Protein AF-A0A2W7N9S8-F1 (afdb_monomer_lite)

Foldseek 3Di:
DDPPPPPPDCPVVLLVVLVVVQFFKKWWKAQLVVLVVPDPSSRIDIDTHRDPVVLLVVCVQADFDDDDPPDNGIYTQWMWGRDVDTDIDRSVVSNVVVVVD

Organism: NCBI:txid568105

Secondary structure (DSSP, 8-state):
-------TTTHHHHHHHHHHTT-SEEEEEE-HHHHHHT-TTTTEE--EESSHHHHHHHHHTSB-SSPPTT--S-EEEEEEEESSSEEEE-HHHHHHHHT--

Structure (mmCIF, N/CA/C/O backbone):
data_AF-A0A2W7N9S8-F1
#
_entry.id   AF-A0A2W7N9S8-F1
#
loop_
_atom_site.group_PDB
_atom_site.id
_atom_site.type_symbol
_atom_site.label_atom_id
_atom_site.label_alt_id
_atom_site.label_comp_id
_atom_site.label_asym_id
_atom_site.label_entity_id
_atom_site.label_seq_id
_atom_site.pdbx_PDB_ins_code
_atom_site.Cartn_x
_atom_site.Cartn_y
_atom_site.Cartn_z
_atom_site.occupancy
_atom_site.B_iso_or_equiv
_atom_site.auth_seq_id
_atom_site.auth_comp_id
_atom_site.auth_asym_id
_atom_site.auth_atom_id
_atom_site.pdbx_PDB_model_num
ATOM 1 N N . MET A 1 1 ? -15.175 6.408 -12.382 1.00 33.78 1 MET A N 1
ATOM 2 C CA . MET A 1 1 ? -14.686 5.333 -13.273 1.00 33.78 1 MET A CA 1
ATOM 3 C C . MET A 1 1 ? -13.921 4.336 -12.419 1.00 33.78 1 MET A C 1
ATOM 5 O O . MET A 1 1 ? -12.999 4.746 -11.732 1.00 33.78 1 MET A O 1
ATOM 9 N N . ARG A 1 2 ? -14.361 3.071 -12.372 1.00 39.00 2 ARG A N 1
ATOM 10 C CA . ARG A 1 2 ? -13.692 1.994 -11.627 1.00 39.00 2 ARG A CA 1
ATOM 11 C C . ARG A 1 2 ? -12.519 1.497 -12.468 1.00 39.00 2 ARG A C 1
ATOM 13 O O . ARG A 1 2 ? -12.722 0.728 -13.402 1.00 39.00 2 ARG A O 1
ATOM 20 N N . GLY A 1 3 ? -11.318 1.984 -12.182 1.00 35.06 3 GLY A N 1
ATOM 21 C CA . GLY A 1 3 ? -10.102 1.381 -12.709 1.00 35.06 3 GLY A CA 1
ATOM 22 C C . GLY A 1 3 ? -9.856 0.086 -11.952 1.00 35.06 3 GLY A C 1
ATOM 23 O O . GLY A 1 3 ? -9.217 0.110 -10.907 1.00 35.06 3 GLY A O 1
ATOM 24 N N . SER A 1 4 ? -10.397 -1.033 -12.440 1.00 41.50 4 SER A N 1
ATOM 25 C CA . SER A 1 4 ? -9.868 -2.345 -12.073 1.00 41.50 4 SER A CA 1
ATOM 26 C C . SER A 1 4 ? -8.441 -2.389 -12.598 1.00 41.50 4 SER A C 1
ATOM 28 O O . SER A 1 4 ? -8.209 -2.718 -13.762 1.00 41.50 4 SER A O 1
ATOM 30 N N . LEU A 1 5 ? -7.490 -1.982 -11.757 1.00 46.12 5 LEU A N 1
ATOM 31 C CA . LEU A 1 5 ? -6.094 -2.304 -11.967 1.00 46.12 5 LEU A CA 1
ATOM 32 C C . LEU A 1 5 ? -6.054 -3.825 -12.091 1.00 46.12 5 LEU A C 1
ATOM 34 O O . LEU A 1 5 ? -6.373 -4.549 -11.151 1.00 46.12 5 LEU A O 1
ATOM 38 N N . LYS A 1 6 ? -5.732 -4.306 -13.291 1.00 49.00 6 LYS A N 1
ATOM 39 C CA . LYS A 1 6 ? -5.452 -5.711 -13.581 1.00 49.00 6 LYS A CA 1
ATOM 40 C C . LYS A 1 6 ? -4.094 -6.047 -12.948 1.00 49.00 6 LYS A C 1
ATOM 42 O O . LYS A 1 6 ? -3.153 -6.412 -13.640 1.00 49.00 6 LYS A O 1
ATOM 47 N N . LEU A 1 7 ? -3.978 -5.854 -11.633 1.00 54.84 7 LEU A N 1
ATOM 48 C CA . LEU A 1 7 ? -2.890 -6.367 -10.814 1.00 54.84 7 LEU A CA 1
ATOM 49 C C . LEU A 1 7 ? -3.121 -7.872 -10.747 1.00 54.84 7 LEU A C 1
ATOM 51 O O . LEU A 1 7 ? -3.785 -8.398 -9.857 1.00 54.84 7 LEU A O 1
ATOM 55 N N . GLY A 1 8 ? -2.710 -8.543 -11.818 1.00 53.59 8 GLY A N 1
ATOM 56 C CA . GLY A 1 8 ? -2.805 -9.980 -11.965 1.00 53.59 8 GLY A CA 1
ATOM 57 C C . GLY A 1 8 ? -1.856 -10.652 -10.989 1.00 53.59 8 GLY A C 1
ATOM 58 O O . GLY A 1 8 ? -0.752 -10.980 -11.381 1.00 53.59 8 GLY A O 1
ATOM 59 N N . PHE A 1 9 ? -2.286 -10.794 -9.738 1.00 58.72 9 PHE A N 1
ATOM 60 C CA . PHE A 1 9 ? -2.102 -11.940 -8.843 1.00 58.72 9 PHE A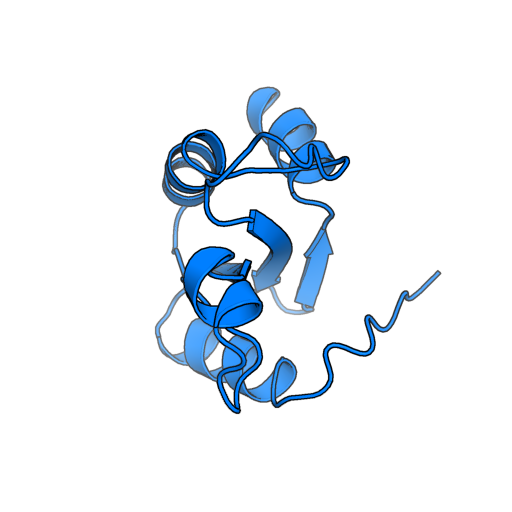 CA 1
ATOM 61 C C . PHE A 1 9 ? -2.657 -11.547 -7.463 1.00 58.72 9 PHE A C 1
ATOM 63 O O . PHE A 1 9 ? -2.101 -10.696 -6.780 1.00 58.72 9 PHE A O 1
ATOM 70 N N . ASP A 1 10 ? -3.773 -12.165 -7.069 1.00 78.12 10 ASP A N 1
ATOM 71 C CA . ASP A 1 10 ? -4.252 -12.276 -5.678 1.00 78.12 10 ASP A CA 1
ATOM 72 C C . ASP A 1 10 ? -4.487 -10.972 -4.871 1.00 78.12 10 ASP A C 1
ATOM 74 O O . ASP A 1 10 ? -4.639 -11.021 -3.653 1.00 78.12 10 ASP A O 1
ATOM 78 N N . PHE A 1 11 ? -4.554 -9.799 -5.513 1.00 83.38 11 PHE A N 1
ATOM 79 C CA . PHE A 1 11 ? -4.684 -8.501 -4.829 1.00 83.38 11 PHE A CA 1
ATOM 80 C C . PHE A 1 11 ? -5.864 -8.432 -3.845 1.00 83.38 11 PHE A C 1
ATOM 82 O O . PHE A 1 11 ? -5.710 -7.924 -2.732 1.00 83.38 11 PHE A O 1
ATOM 89 N N . ASP A 1 12 ? -7.023 -8.972 -4.227 1.00 86.50 12 ASP A N 1
ATOM 90 C CA . ASP A 1 12 ?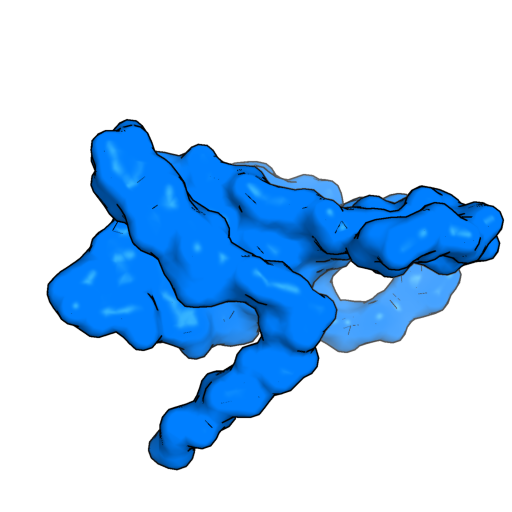 -8.203 -9.006 -3.359 1.00 86.50 12 ASP A CA 1
ATOM 91 C C . ASP A 1 12 ? -7.949 -9.851 -2.101 1.00 86.50 12 ASP A C 1
ATOM 93 O O . ASP A 1 12 ? -8.165 -9.373 -0.987 1.00 86.50 12 ASP A O 1
ATOM 97 N N . SER A 1 13 ? -7.374 -11.048 -2.250 1.00 88.56 13 SER A N 1
ATOM 98 C CA . SER A 1 13 ? -7.006 -11.906 -1.117 1.00 88.56 13 SER A CA 1
ATOM 99 C C . SER A 1 13 ? -5.968 -11.242 -0.204 1.00 88.56 13 SER A C 1
ATOM 101 O O . SER A 1 13 ? -6.019 -11.399 1.017 1.00 88.56 13 SER A O 1
ATOM 103 N N . ARG A 1 14 ? -5.036 -10.453 -0.762 1.00 90.44 14 ARG A N 1
ATOM 104 C CA . ARG A 1 14 ? -4.072 -9.664 0.027 1.00 90.44 14 ARG A CA 1
ATOM 105 C C . ARG A 1 14 ? -4.753 -8.544 0.802 1.00 90.44 14 ARG A C 1
ATOM 107 O O . ARG A 1 14 ? -4.422 -8.338 1.969 1.00 90.44 14 ARG A O 1
ATOM 114 N N . CYS A 1 15 ? -5.719 -7.857 0.194 1.00 91.25 15 CYS A N 1
ATOM 115 C CA . CYS A 1 15 ? -6.533 -6.864 0.890 1.00 91.25 15 CYS A CA 1
ATOM 116 C C . CYS A 1 15 ? -7.321 -7.510 2.035 1.00 91.25 15 CYS A C 1
ATOM 118 O O . CYS A 1 15 ? -7.364 -6.958 3.133 1.00 91.25 15 CYS A O 1
ATOM 120 N N . ASP A 1 16 ? -7.895 -8.692 1.814 1.00 91.00 16 ASP A N 1
ATOM 121 C CA . ASP A 1 16 ? -8.651 -9.416 2.837 1.00 91.00 16 ASP A CA 1
ATOM 122 C C . ASP A 1 16 ? -7.761 -9.912 3.981 1.00 91.00 16 ASP A C 1
ATOM 124 O O . ASP A 1 16 ? -8.113 -9.743 5.149 1.00 91.00 16 ASP A O 1
ATOM 128 N N . ALA A 1 17 ? -6.565 -10.425 3.684 1.00 91.69 17 ALA A N 1
ATOM 129 C CA . ALA A 1 17 ? -5.584 -10.800 4.702 1.00 91.69 17 ALA A CA 1
ATOM 130 C C . ALA A 1 17 ? -5.101 -9.587 5.523 1.00 91.69 17 ALA A C 1
ATOM 132 O O . ALA A 1 17 ? -4.978 -9.651 6.752 1.00 91.69 17 ALA A O 1
ATOM 133 N N . ALA A 1 18 ? -4.864 -8.451 4.864 1.00 93.62 18 ALA A N 1
ATOM 134 C CA . ALA A 1 18 ? -4.496 -7.208 5.530 1.00 93.62 18 ALA A CA 1
ATOM 135 C C . ALA A 1 18 ? -5.630 -6.700 6.441 1.00 93.62 18 ALA A C 1
ATOM 137 O O . ALA A 1 18 ? -5.383 -6.363 7.598 1.00 93.62 18 ALA A O 1
ATOM 138 N N . ARG A 1 19 ? -6.889 -6.753 5.987 1.00 92.19 19 ARG A N 1
ATOM 139 C CA . ARG A 1 19 ? -8.058 -6.439 6.829 1.00 92.19 19 ARG A CA 1
ATOM 140 C C . ARG A 1 19 ? -8.171 -7.365 8.031 1.00 92.19 19 ARG A C 1
ATOM 142 O O . ARG A 1 19 ? -8.362 -6.891 9.148 1.00 92.19 19 ARG A O 1
ATOM 149 N N . ALA A 1 20 ? -8.043 -8.672 7.813 1.00 93.00 20 ALA A N 1
ATOM 150 C CA . ALA A 1 20 ? -8.150 -9.678 8.867 1.00 93.00 20 ALA A CA 1
ATOM 151 C C . ALA A 1 20 ? -7.077 -9.505 9.956 1.00 93.00 20 ALA A C 1
ATOM 153 O O . ALA A 1 20 ? -7.308 -9.858 11.109 1.00 93.00 20 ALA A O 1
ATOM 154 N N . SER A 1 21 ? -5.929 -8.916 9.608 1.00 92.44 21 SER A N 1
ATOM 155 C CA . SER A 1 21 ? -4.859 -8.565 10.550 1.00 92.44 21 SER A CA 1
ATOM 156 C C . SER A 1 21 ? -4.981 -7.155 11.149 1.00 92.44 21 SER A C 1
ATOM 158 O O . SER A 1 21 ? -4.074 -6.706 11.848 1.00 92.44 21 SER A O 1
ATOM 160 N N . GLY A 1 22 ? -6.093 -6.451 10.910 1.00 93.12 22 GLY A N 1
ATOM 161 C CA . GLY A 1 22 ? -6.365 -5.124 11.471 1.00 93.12 22 GLY A CA 1
ATOM 162 C C . GLY A 1 22 ? -5.665 -3.970 10.749 1.00 93.12 22 GLY A C 1
ATOM 163 O O . GLY A 1 22 ? -5.621 -2.856 11.272 1.00 93.12 22 GLY A O 1
ATOM 164 N N . ARG A 1 23 ? -5.109 -4.208 9.555 1.00 96.06 23 ARG A N 1
ATOM 165 C CA . ARG A 1 23 ? -4.464 -3.168 8.748 1.00 96.06 23 ARG A CA 1
ATOM 166 C C . ARG A 1 23 ? -5.504 -2.356 7.990 1.00 96.06 23 ARG A C 1
ATOM 168 O O . ARG A 1 23 ? -6.553 -2.857 7.589 1.00 96.06 23 ARG A O 1
ATOM 175 N N . ARG A 1 24 ? -5.188 -1.079 7.795 1.00 95.44 24 ARG A N 1
ATOM 176 C CA . ARG A 1 24 ? -6.045 -0.094 7.122 1.00 95.44 24 ARG A CA 1
ATOM 177 C C . ARG A 1 24 ? -5.522 0.298 5.749 1.00 95.44 24 ARG A C 1
ATOM 179 O O . ARG A 1 24 ? -6.282 0.838 4.954 1.00 95.44 24 ARG A O 1
ATOM 186 N N . TYR A 1 25 ? -4.256 0.011 5.474 1.00 95.69 25 TYR A N 1
ATOM 187 C CA . TYR A 1 25 ? -3.591 0.338 4.226 1.00 95.69 25 TYR A CA 1
ATOM 188 C C . TYR A 1 25 ? -2.801 -0.871 3.740 1.00 95.69 25 TYR A C 1
ATOM 190 O O . TYR A 1 25 ? -2.137 -1.535 4.536 1.00 95.69 25 TYR A O 1
ATOM 198 N N . LEU A 1 26 ? -2.858 -1.136 2.440 1.00 95.44 26 LEU A N 1
ATOM 199 C CA . LEU A 1 2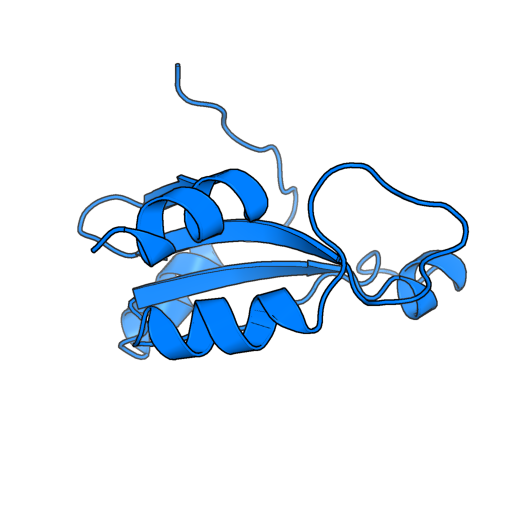6 ? -2.022 -2.116 1.754 1.00 95.44 26 LEU A CA 1
ATOM 200 C C . LEU A 1 26 ? -1.370 -1.427 0.564 1.00 95.44 26 LEU A C 1
ATOM 202 O O . LEU A 1 26 ? -2.066 -0.845 -0.263 1.00 95.44 26 LEU A O 1
ATOM 206 N N . LEU A 1 27 ? -0.053 -1.481 0.463 1.00 93.81 27 LEU A N 1
ATOM 207 C CA . LEU A 1 27 ? 0.655 -0.943 -0.688 1.00 93.81 27 LEU A CA 1
ATOM 208 C C . LEU A 1 27 ? 0.936 -2.073 -1.670 1.00 93.81 27 LEU A C 1
ATOM 210 O O . LEU A 1 27 ? 1.046 -3.237 -1.292 1.00 93.81 27 LEU A O 1
ATOM 214 N N . VAL A 1 28 ? 1.063 -1.708 -2.936 1.00 91.38 28 VAL A N 1
ATOM 215 C CA . VAL A 1 28 ? 1.556 -2.588 -3.992 1.00 91.38 28 VAL A CA 1
ATOM 216 C C . VAL A 1 28 ? 2.875 -2.001 -4.439 1.00 91.38 28 VAL A C 1
ATOM 218 O O . VAL A 1 28 ? 2.885 -0.917 -5.025 1.00 91.38 28 VAL A O 1
ATOM 221 N N . CYS A 1 29 ? 3.971 -2.676 -4.118 1.00 90.06 29 CYS A N 1
ATOM 222 C CA . CYS A 1 29 ? 5.308 -2.216 -4.450 1.00 90.06 29 CYS A CA 1
ATOM 223 C C . CYS A 1 29 ? 6.071 -3.288 -5.227 1.00 90.06 29 CYS A C 1
ATOM 225 O O . CYS A 1 29 ? 5.684 -4.45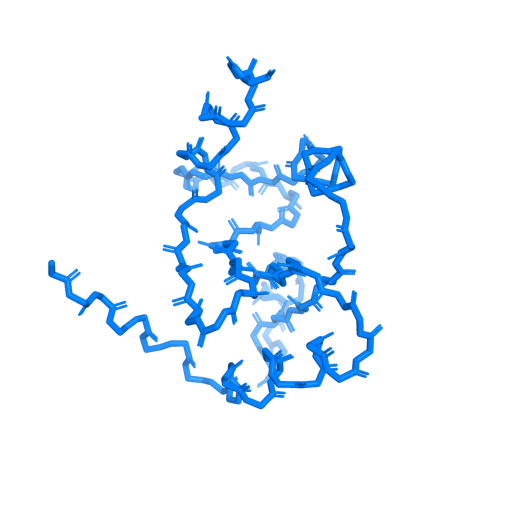5 -5.246 1.00 90.06 29 CYS A O 1
ATOM 227 N N . VAL A 1 30 ? 7.111 -2.853 -5.923 1.00 86.50 30 VAL A N 1
ATOM 228 C CA . VAL A 1 30 ? 7.945 -3.646 -6.815 1.00 86.50 30 VAL A CA 1
ATOM 229 C C . VAL A 1 30 ? 9.388 -3.429 -6.405 1.00 86.50 30 VAL A C 1
ATOM 231 O O . VAL A 1 30 ? 9.867 -2.291 -6.425 1.00 86.50 30 VAL A O 1
ATOM 234 N N . ASP A 1 31 ? 10.068 -4.519 -6.077 1.00 83.75 31 ASP A N 1
ATOM 235 C CA . ASP A 1 31 ? 11.518 -4.558 -5.983 1.00 83.75 31 ASP A CA 1
ATOM 236 C C . ASP A 1 31 ? 12.080 -4.448 -7.406 1.00 83.75 31 ASP A C 1
ATOM 238 O O . ASP A 1 31 ? 11.902 -5.322 -8.268 1.00 83.75 31 ASP A O 1
ATOM 242 N N . MET A 1 32 ? 12.707 -3.306 -7.684 1.00 75.88 32 MET A N 1
ATOM 243 C CA . MET A 1 32 ? 13.232 -3.006 -9.014 1.00 75.88 32 MET A CA 1
ATOM 244 C C . MET A 1 32 ? 14.458 -3.864 -9.344 1.00 75.88 32 MET A C 1
ATOM 246 O O . MET A 1 32 ? 14.715 -4.139 -10.520 1.00 75.88 32 MET A O 1
ATOM 250 N N . PHE A 1 33 ? 15.195 -4.323 -8.334 1.00 71.19 33 PHE A N 1
ATOM 251 C CA . PHE A 1 33 ? 16.372 -5.160 -8.505 1.00 71.19 33 PHE A CA 1
ATOM 252 C C . PHE A 1 33 ? 15.987 -6.596 -8.878 1.00 71.19 33 PHE A C 1
ATOM 254 O O . PHE A 1 33 ? 16.530 -7.145 -9.845 1.00 71.19 33 PHE A O 1
ATOM 261 N N . ASP A 1 34 ? 14.994 -7.166 -8.198 1.00 68.00 34 ASP A N 1
ATOM 262 C CA . ASP A 1 34 ? 14.475 -8.504 -8.507 1.00 68.00 34 ASP A CA 1
ATOM 263 C C . ASP A 1 34 ? 13.754 -8.534 -9.859 1.00 68.00 34 ASP A C 1
ATOM 265 O O . ASP A 1 34 ? 13.936 -9.458 -10.664 1.00 68.00 34 ASP A O 1
ATOM 269 N N . ARG A 1 35 ? 13.038 -7.454 -10.199 1.00 64.38 35 ARG A N 1
ATOM 270 C CA . ARG A 1 35 ? 12.434 -7.294 -11.526 1.00 64.38 35 ARG A CA 1
ATOM 271 C C . ARG A 1 35 ? 13.471 -7.267 -12.648 1.00 64.38 35 ARG A C 1
ATOM 273 O O . ARG A 1 35 ? 13.247 -7.874 -13.695 1.00 64.38 35 ARG A O 1
ATOM 280 N N . MET A 1 36 ? 14.607 -6.594 -12.451 1.00 65.25 36 MET A N 1
ATOM 281 C CA . MET A 1 36 ? 15.702 -6.576 -13.430 1.00 65.25 36 MET A CA 1
ATOM 282 C C . MET A 1 36 ? 16.406 -7.934 -13.563 1.00 65.25 36 MET A C 1
ATOM 284 O O . MET A 1 36 ? 16.948 -8.238 -14.626 1.00 65.25 36 MET A O 1
ATOM 288 N N . ARG A 1 37 ? 16.388 -8.763 -12.512 1.00 66.75 37 ARG A N 1
ATOM 289 C CA . ARG A 1 37 ? 16.983 -10.109 -12.509 1.00 66.75 37 ARG A CA 1
ATOM 290 C C . ARG A 1 37 ? 16.067 -11.209 -13.052 1.00 66.75 37 ARG A C 1
ATOM 292 O O . ARG A 1 37 ? 16.559 -12.304 -13.319 1.00 66.75 37 ARG A O 1
ATOM 299 N N . GLY A 1 38 ? 14.791 -10.907 -13.296 1.00 56.41 38 GLY A N 1
ATOM 300 C CA . GLY A 1 38 ? 13.849 -11.810 -13.960 1.00 56.41 38 GLY A CA 1
ATOM 301 C C . GLY A 1 38 ? 13.196 -12.835 -13.031 1.00 56.41 38 GLY A C 1
ATOM 302 O O . GLY A 1 38 ? 13.001 -13.979 -13.447 1.00 56.41 38 GLY A O 1
ATOM 303 N N . ASP A 1 39 ? 12.873 -12.450 -11.792 1.00 60.72 39 ASP A N 1
ATOM 304 C CA . ASP A 1 39 ? 12.186 -13.342 -10.852 1.00 60.72 39 ASP A CA 1
ATOM 305 C C . ASP A 1 39 ? 10.731 -13.657 -11.274 1.00 60.72 39 ASP A C 1
ATOM 307 O O . ASP A 1 39 ? 10.059 -12.890 -11.974 1.00 60.72 39 ASP A O 1
ATOM 311 N N . ARG A 1 40 ? 10.243 -14.832 -10.862 1.00 56.41 40 ARG A N 1
ATOM 312 C CA . ARG A 1 40 ? 8.950 -15.436 -11.225 1.00 56.41 40 ARG A CA 1
ATOM 313 C C . ARG A 1 40 ? 7.736 -14.644 -10.743 1.00 56.41 40 ARG A C 1
ATOM 315 O O . ARG A 1 40 ? 6.654 -14.827 -11.298 1.00 56.41 40 ARG A O 1
ATOM 322 N N . ASP A 1 41 ? 7.898 -13.808 -9.729 1.00 59.44 41 ASP A N 1
ATOM 323 C CA . ASP A 1 41 ? 6.860 -12.951 -9.151 1.00 59.44 41 ASP A CA 1
ATOM 324 C C . ASP A 1 41 ? 6.945 -11.493 -9.637 1.00 59.44 41 ASP A C 1
ATOM 326 O O . ASP A 1 41 ? 6.172 -10.644 -9.191 1.00 59.44 41 ASP A O 1
ATOM 330 N N . MET A 1 42 ? 7.855 -11.206 -10.577 1.00 64.50 42 MET A N 1
ATOM 331 C CA . MET A 1 42 ? 8.126 -9.867 -11.108 1.00 64.50 42 MET A CA 1
ATOM 332 C C . MET A 1 42 ? 8.512 -8.832 -10.028 1.00 64.50 42 MET A C 1
ATOM 334 O O . MET A 1 42 ? 8.418 -7.631 -10.301 1.00 64.50 42 MET A O 1
ATOM 338 N N . GLY A 1 43 ? 8.941 -9.282 -8.838 1.00 76.19 43 GLY A N 1
ATOM 339 C CA . GLY A 1 43 ? 9.390 -8.443 -7.723 1.00 76.19 43 GLY A CA 1
ATOM 340 C C . GLY A 1 43 ? 8.272 -7.797 -6.896 1.00 76.19 43 GLY A C 1
ATOM 341 O O . GLY A 1 43 ? 8.544 -6.861 -6.150 1.00 76.19 43 GLY A O 1
ATOM 342 N N . PHE A 1 44 ? 7.006 -8.214 -7.026 1.00 84.56 44 PHE A N 1
ATOM 343 C CA . PHE A 1 44 ? 5.910 -7.576 -6.280 1.00 84.56 44 PHE A CA 1
ATOM 344 C C . PHE A 1 44 ? 5.870 -7.976 -4.800 1.00 84.56 44 PHE A C 1
ATOM 346 O O . PHE A 1 44 ? 5.794 -9.155 -4.457 1.00 84.56 44 PHE A O 1
ATOM 353 N N . TYR A 1 45 ? 5.754 -6.984 -3.920 1.00 88.00 45 TYR A N 1
ATOM 354 C CA . TYR A 1 45 ? 5.534 -7.178 -2.490 1.00 88.00 45 TYR A CA 1
ATOM 355 C C . TYR A 1 45 ? 4.489 -6.193 -1.937 1.00 88.00 45 TYR A C 1
ATOM 357 O O . TYR A 1 45 ? 4.192 -5.153 -2.528 1.00 88.00 45 TYR A O 1
ATOM 365 N N . TYR A 1 46 ? 3.880 -6.557 -0.801 1.00 91.75 46 TYR A N 1
ATOM 366 C CA . TYR A 1 46 ? 2.637 -5.938 -0.324 1.00 91.75 46 TYR A CA 1
ATOM 367 C C . TYR A 1 46 ? 2.712 -5.519 1.153 1.00 91.75 46 TYR A C 1
ATOM 369 O O . TYR A 1 46 ? 2.170 -6.218 2.018 1.00 91.75 46 TYR A O 1
ATOM 377 N N . PRO A 1 47 ? 3.403 -4.417 1.489 1.00 93.88 47 PRO A N 1
ATOM 378 C CA . PRO A 1 47 ? 3.497 -3.970 2.869 1.00 93.88 47 PRO A CA 1
ATOM 379 C C . PRO A 1 47 ? 2.154 -3.383 3.327 1.00 93.88 47 PRO A C 1
ATOM 381 O O . PRO A 1 47 ? 1.461 -2.700 2.569 1.00 93.88 47 PRO A O 1
ATOM 384 N N . ALA A 1 48 ? 1.774 -3.671 4.572 1.00 95.81 48 ALA A N 1
ATOM 385 C CA . ALA A 1 48 ? 0.478 -3.298 5.130 1.00 95.81 48 ALA A CA 1
ATOM 386 C C . ALA A 1 48 ? 0.632 -2.553 6.459 1.00 95.81 48 ALA A C 1
ATOM 388 O O . ALA A 1 48 ? 1.416 -2.955 7.318 1.00 95.81 48 ALA A O 1
ATOM 389 N N . PHE A 1 49 ? -0.162 -1.499 6.640 1.00 95.69 49 PHE A N 1
ATOM 390 C CA . PHE A 1 49 ? -0.040 -0.549 7.748 1.00 95.69 49 PHE A CA 1
ATOM 391 C C . PHE A 1 49 ? -1.405 -0.240 8.362 1.00 95.69 49 PHE A C 1
ATOM 393 O O . PHE A 1 49 ? -2.439 -0.317 7.694 1.00 95.69 49 PHE A O 1
ATOM 400 N N . ASP A 1 50 ? -1.436 0.108 9.645 1.00 94.56 50 ASP A N 1
ATOM 401 C CA . ASP A 1 50 ? -2.649 0.568 10.331 1.00 94.56 50 ASP A CA 1
ATOM 402 C C . ASP A 1 50 ? -2.786 2.094 10.313 1.00 94.56 50 ASP A C 1
ATOM 404 O O . ASP A 1 50 ? -3.913 2.595 10.377 1.00 94.56 50 ASP A O 1
ATOM 408 N N . ARG A 1 51 ? -1.683 2.843 10.165 1.00 92.94 51 ARG A N 1
ATOM 409 C CA . ARG A 1 51 ? -1.695 4.312 10.237 1.00 92.94 51 ARG A CA 1
ATOM 410 C C . ARG A 1 51 ? -1.218 4.957 8.945 1.00 92.94 51 ARG A C 1
ATOM 412 O O . ARG A 1 51 ? -0.243 4.531 8.337 1.00 92.94 51 ARG A O 1
ATOM 419 N N . ALA A 1 52 ? -1.867 6.061 8.577 1.00 91.69 52 ALA A N 1
ATOM 420 C CA . ALA A 1 52 ? -1.495 6.850 7.402 1.00 91.69 52 ALA A CA 1
ATOM 421 C C . ALA A 1 52 ? -0.064 7.409 7.508 1.00 91.69 52 ALA A C 1
ATOM 423 O O . ALA A 1 52 ? 0.660 7.440 6.519 1.00 91.69 52 ALA A O 1
ATOM 424 N N . GLN A 1 53 ? 0.373 7.792 8.711 1.00 91.56 53 GLN A N 1
ATOM 425 C CA . GLN A 1 53 ? 1.733 8.289 8.926 1.00 91.56 53 GLN A CA 1
ATOM 426 C C . GLN A 1 53 ? 2.795 7.245 8.546 1.00 91.56 53 GLN A C 1
ATOM 428 O O . GLN A 1 53 ? 3.766 7.582 7.878 1.00 91.56 53 GLN A O 1
ATOM 433 N N . GLU A 1 54 ? 2.582 5.974 8.899 1.00 93.38 54 GLU A N 1
ATOM 434 C CA . GLU A 1 54 ? 3.509 4.889 8.552 1.00 93.38 54 GLU A CA 1
ATOM 435 C C . GLU A 1 54 ? 3.575 4.679 7.040 1.00 93.38 54 GLU A C 1
ATOM 437 O O . GLU A 1 54 ? 4.657 4.496 6.491 1.00 93.38 54 GLU A O 1
ATOM 442 N N . VAL A 1 55 ? 2.432 4.783 6.354 1.00 93.56 55 VAL A N 1
ATOM 443 C CA . VAL A 1 55 ? 2.381 4.752 4.887 1.00 93.56 55 VAL A CA 1
ATOM 444 C C . VAL A 1 55 ? 3.195 5.902 4.297 1.00 93.56 55 VAL A C 1
ATOM 446 O O . VAL A 1 55 ? 4.004 5.670 3.404 1.00 93.56 55 VAL A O 1
ATOM 449 N N . ALA A 1 56 ? 3.012 7.128 4.798 1.00 91.38 56 ALA A N 1
ATOM 450 C CA . ALA A 1 56 ? 3.719 8.309 4.309 1.00 91.38 56 ALA A CA 1
ATOM 451 C C . ALA A 1 56 ? 5.239 8.197 4.507 1.00 91.38 56 ALA A C 1
ATOM 453 O O . ALA A 1 56 ? 6.007 8.482 3.586 1.00 91.38 56 ALA A O 1
ATOM 454 N N . ASP A 1 57 ? 5.680 7.754 5.683 1.00 91.38 57 ASP A N 1
ATOM 455 C CA . ASP A 1 57 ? 7.100 7.553 5.979 1.00 91.38 57 ASP A CA 1
ATOM 456 C C . ASP A 1 57 ? 7.698 6.416 5.146 1.00 91.38 57 ASP A C 1
ATOM 458 O O . ASP A 1 57 ? 8.834 6.518 4.679 1.00 91.38 57 ASP A O 1
ATOM 462 N N . TYR A 1 58 ? 6.914 5.370 4.879 1.00 91.69 58 TYR A N 1
ATOM 463 C CA . TYR A 1 58 ? 7.318 4.281 4.003 1.00 91.69 58 TYR A CA 1
ATOM 464 C C . TYR A 1 58 ? 7.541 4.768 2.566 1.00 91.69 58 TYR A C 1
ATOM 466 O O . TYR A 1 58 ? 8.644 4.640 2.032 1.00 91.69 58 TYR A O 1
ATOM 474 N N . ILE A 1 59 ? 6.535 5.392 1.945 1.00 89.31 59 ILE A N 1
ATOM 475 C CA . ILE A 1 59 ? 6.602 5.783 0.527 1.00 89.31 59 ILE A CA 1
ATOM 476 C C . ILE A 1 59 ? 7.595 6.9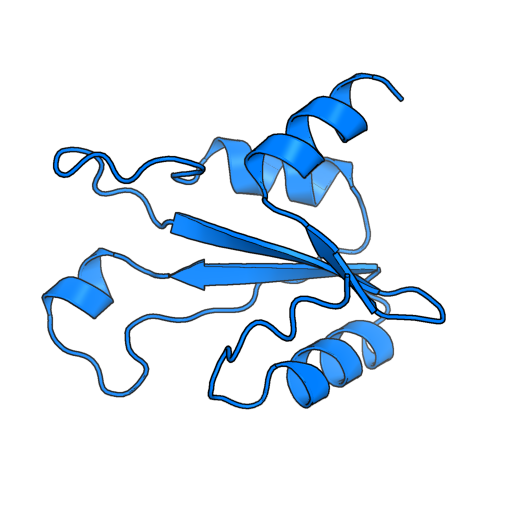13 0.245 1.00 89.31 59 ILE A C 1
ATOM 478 O O . ILE A 1 59 ? 8.095 6.996 -0.871 1.00 89.31 59 ILE A O 1
ATOM 482 N N . ARG A 1 60 ? 7.948 7.748 1.233 1.00 85.69 60 ARG A N 1
ATOM 483 C CA . ARG A 1 60 ? 9.018 8.759 1.084 1.00 85.69 60 ARG A CA 1
ATOM 484 C C . ARG A 1 60 ? 10.380 8.143 0.757 1.00 85.69 60 ARG A C 1
ATOM 486 O O . ARG A 1 60 ? 11.196 8.788 0.103 1.00 85.69 60 ARG A O 1
ATOM 493 N N . ASN A 1 61 ? 10.614 6.904 1.184 1.00 85.31 61 ASN A N 1
ATOM 494 C CA . ASN A 1 61 ? 11.847 6.170 0.905 1.00 85.31 61 ASN A CA 1
ATOM 495 C C . ASN A 1 61 ? 11.799 5.378 -0.414 1.00 85.31 61 ASN A C 1
ATOM 497 O O . ASN A 1 61 ? 12.805 4.789 -0.796 1.00 85.31 61 ASN A O 1
ATOM 501 N N . HIS A 1 62 ? 10.668 5.394 -1.121 1.00 87.50 62 HIS A N 1
ATOM 502 C CA . HIS A 1 62 ? 10.439 4.631 -2.346 1.00 87.50 62 HIS A CA 1
ATOM 503 C C . HIS A 1 62 ? 10.320 5.558 -3.559 1.00 87.50 62 HIS A C 1
ATOM 505 O O . HIS A 1 62 ? 10.005 6.747 -3.441 1.00 87.50 62 HIS A O 1
ATOM 511 N N . ALA A 1 63 ? 10.563 5.010 -4.745 1.00 82.50 63 ALA A N 1
ATOM 512 C CA . ALA A 1 63 ? 10.210 5.671 -5.987 1.00 82.50 63 ALA A CA 1
ATOM 513 C C . ALA A 1 63 ? 8.676 5.704 -6.128 1.00 82.50 63 ALA A C 1
ATOM 515 O O . ALA A 1 63 ? 7.987 4.697 -5.938 1.00 82.50 63 ALA A O 1
ATOM 516 N N . ILE A 1 64 ? 8.131 6.868 -6.480 1.00 81.88 64 ILE A N 1
ATOM 517 C CA . ILE A 1 64 ? 6.705 7.070 -6.765 1.00 81.88 64 ILE A CA 1
ATOM 518 C C . ILE A 1 64 ? 6.550 7.932 -8.020 1.00 81.88 64 ILE A C 1
ATOM 520 O O . ILE A 1 64 ? 7.428 8.726 -8.352 1.00 81.88 64 ILE A O 1
ATOM 524 N N . GLY A 1 65 ? 5.418 7.807 -8.715 1.00 72.12 65 GLY A N 1
ATOM 525 C CA . GLY A 1 65 ? 5.135 8.616 -9.903 1.00 72.12 6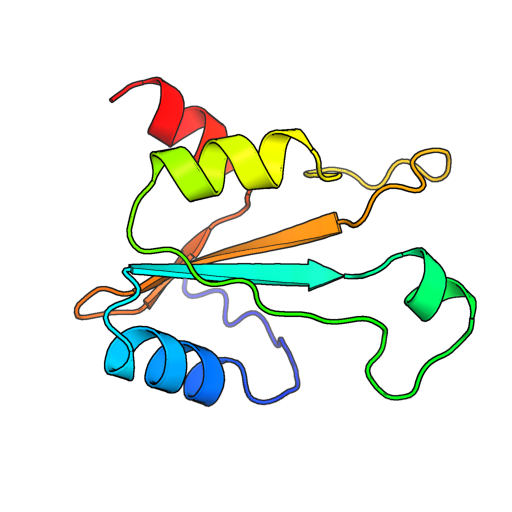5 GLY A CA 1
ATOM 526 C C . GLY A 1 65 ? 5.824 8.103 -11.173 1.00 72.12 65 GLY A C 1
ATOM 527 O O . GLY A 1 65 ? 5.773 6.905 -11.466 1.00 72.12 65 GLY A O 1
ATOM 528 N N . VAL A 1 66 ? 6.389 9.014 -11.974 1.00 71.25 66 VAL A N 1
ATOM 529 C CA . VAL A 1 66 ? 6.969 8.699 -13.294 1.00 71.25 66 VAL A CA 1
ATOM 530 C C . VAL A 1 66 ? 8.261 7.889 -13.118 1.00 71.25 66 VAL A C 1
ATOM 532 O O . VAL A 1 66 ? 9.107 8.304 -12.331 1.00 71.25 66 VAL A O 1
ATOM 535 N N . PRO A 1 67 ? 8.437 6.760 -13.832 1.00 67.06 67 PRO A N 1
ATOM 536 C CA . PRO A 1 67 ? 9.664 5.980 -13.740 1.00 67.06 67 PRO A CA 1
ATOM 537 C C . PRO A 1 67 ? 10.871 6.799 -14.212 1.00 67.06 67 PRO A C 1
ATOM 539 O O . PRO A 1 67 ? 10.912 7.230 -15.366 1.00 67.06 67 PRO A O 1
ATOM 542 N N . ASP A 1 68 ? 11.853 6.976 -13.331 1.00 74.81 68 ASP A N 1
ATOM 543 C CA . ASP A 1 68 ? 13.184 7.468 -13.675 1.00 74.81 68 ASP A CA 1
ATOM 544 C C . ASP A 1 68 ? 14.114 6.253 -13.832 1.00 74.81 68 ASP A C 1
ATOM 546 O O . ASP A 1 68 ? 14.289 5.502 -12.874 1.00 74.81 68 ASP A O 1
ATOM 550 N N . PRO A 1 69 ? 14.708 6.017 -15.017 1.00 71.44 69 PRO A N 1
ATOM 551 C CA . PRO A 1 69 ? 15.590 4.873 -15.244 1.00 71.44 69 PRO A CA 1
ATOM 552 C C . PRO A 1 69 ? 16.896 4.920 -14.432 1.00 71.44 69 PRO A C 1
ATOM 554 O O . PRO A 1 69 ? 17.622 3.930 -14.413 1.00 71.44 69 PRO A O 1
ATOM 557 N N . SER A 1 70 ? 17.220 6.051 -13.797 1.00 77.50 70 SER A N 1
ATOM 558 C CA . SER A 1 70 ? 18.362 6.192 -12.889 1.00 77.50 70 SER A CA 1
ATOM 559 C C . SER A 1 70 ? 18.009 5.955 -11.415 1.00 77.50 70 SER A C 1
ATOM 561 O O . SER A 1 70 ? 18.914 5.844 -10.583 1.00 77.50 70 SER A O 1
ATOM 563 N N . ASP A 1 71 ? 16.717 5.847 -11.085 1.00 78.31 71 ASP A N 1
ATOM 564 C CA . ASP A 1 71 ? 16.246 5.575 -9.731 1.00 78.31 71 ASP A CA 1
ATOM 565 C C . ASP A 1 71 ? 16.160 4.064 -9.494 1.00 78.31 71 ASP A C 1
ATOM 567 O O . ASP A 1 71 ? 15.288 3.369 -10.014 1.00 78.31 71 ASP A O 1
ATOM 571 N N . ASN A 1 72 ? 17.094 3.557 -8.692 1.00 76.31 72 ASN A N 1
ATOM 572 C CA . ASN A 1 72 ? 17.180 2.140 -8.342 1.00 76.31 72 ASN A CA 1
ATOM 573 C C . ASN A 1 72 ? 16.388 1.787 -7.074 1.00 76.31 72 ASN A C 1
ATOM 575 O O . ASN A 1 72 ? 16.547 0.684 -6.556 1.00 76.31 72 ASN A O 1
ATOM 579 N N . ARG A 1 73 ? 15.605 2.721 -6.519 1.00 85.06 73 ARG A N 1
ATOM 580 C CA . ARG A 1 73 ? 14.759 2.441 -5.357 1.00 85.06 73 ARG A CA 1
ATOM 581 C C . ARG A 1 73 ? 13.572 1.577 -5.756 1.00 85.06 73 ARG A C 1
ATOM 583 O O . ARG A 1 73 ? 13.053 1.677 -6.869 1.00 85.06 73 ARG A O 1
ATOM 590 N N . ASP A 1 74 ? 13.089 0.802 -4.796 1.00 86.88 74 ASP A N 1
ATOM 591 C CA . ASP A 1 74 ? 11.829 0.086 -4.930 1.00 86.88 74 ASP A CA 1
ATOM 592 C C . ASP A 1 74 ? 10.694 1.060 -5.210 1.00 86.88 74 ASP A C 1
ATOM 594 O O . ASP A 1 74 ? 10.667 2.194 -4.712 1.00 86.88 74 ASP A O 1
ATOM 598 N N . ARG A 1 75 ? 9.741 0.613 -6.020 1.00 87.12 75 ARG A N 1
ATOM 599 C CA . ARG A 1 75 ? 8.668 1.466 -6.511 1.00 87.12 75 ARG A CA 1
ATOM 600 C C . ARG A 1 75 ? 7.341 1.016 -5.956 1.00 87.12 75 ARG A C 1
ATOM 602 O O . ARG A 1 75 ? 6.954 -0.127 -6.154 1.00 87.12 75 ARG A O 1
ATOM 609 N N . CYS A 1 76 ? 6.591 1.931 -5.359 1.00 90.44 76 CYS A N 1
ATOM 610 C CA . CYS A 1 76 ? 5.198 1.661 -5.034 1.00 90.44 76 CYS A CA 1
ATOM 611 C C . CYS A 1 76 ? 4.296 2.148 -6.170 1.00 90.44 76 CYS A C 1
ATOM 613 O O . CYS A 1 76 ? 4.416 3.279 -6.641 1.00 90.44 76 CYS A O 1
ATOM 615 N N . GLU A 1 77 ? 3.410 1.272 -6.633 1.00 88.44 77 GLU A N 1
ATOM 616 C CA . GLU A 1 77 ? 2.507 1.511 -7.761 1.00 88.44 77 GLU A CA 1
ATOM 617 C C . GLU A 1 77 ? 1.090 1.864 -7.303 1.00 88.44 77 GLU A C 1
ATOM 619 O O . GLU A 1 77 ? 0.370 2.559 -8.017 1.00 88.44 77 GLU A O 1
ATOM 624 N N . ALA A 1 78 ? 0.683 1.410 -6.114 1.00 91.44 78 ALA A N 1
ATOM 625 C CA . ALA A 1 78 ? -0.647 1.682 -5.586 1.00 91.44 78 ALA A CA 1
ATOM 626 C C . ALA A 1 78 ? -0.692 1.679 -4.054 1.00 91.44 78 ALA A C 1
ATOM 628 O O . ALA A 1 78 ? 0.074 0.975 -3.395 1.00 91.44 78 ALA A O 1
ATOM 629 N N . ILE A 1 79 ? -1.648 2.429 -3.503 1.00 93.25 79 ILE A N 1
ATOM 630 C CA . ILE A 1 79 ? -2.035 2.392 -2.089 1.00 93.25 79 ILE A CA 1
ATOM 631 C C . ILE A 1 79 ? -3.516 2.036 -2.018 1.00 93.25 79 ILE A C 1
ATOM 633 O O . ILE A 1 79 ? -4.359 2.748 -2.559 1.00 93.25 79 ILE A O 1
ATOM 637 N N . ALA A 1 80 ? -3.839 0.934 -1.359 1.00 94.19 80 ALA A N 1
ATOM 638 C CA . ALA A 1 80 ? -5.197 0.485 -1.120 1.00 94.19 80 ALA A CA 1
ATOM 639 C C . ALA A 1 80 ? -5.627 0.858 0.300 1.00 94.19 80 ALA A C 1
ATOM 641 O O . ALA A 1 80 ? -5.062 0.373 1.278 1.00 94.19 80 ALA A O 1
ATOM 642 N N . GLU A 1 81 ? -6.652 1.693 0.412 1.00 94.12 81 GLU A N 1
ATOM 643 C CA . GLU A 1 81 ? -7.337 1.981 1.666 1.00 94.12 81 GLU A CA 1
ATOM 644 C C . GLU A 1 81 ? -8.398 0.919 1.938 1.00 94.12 81 GLU A C 1
ATOM 646 O O . GLU A 1 81 ? -9.338 0.716 1.162 1.00 94.12 81 GLU A O 1
ATOM 651 N N . LEU A 1 82 ? -8.238 0.230 3.062 1.00 92.88 82 LEU A N 1
ATOM 652 C CA . LEU A 1 82 ? -9.035 -0.914 3.468 1.00 92.88 82 LEU A CA 1
ATOM 653 C C . LEU A 1 82 ? -10.166 -0.450 4.395 1.00 92.88 82 LEU A C 1
ATOM 655 O O . LEU A 1 82 ? -10.088 -0.557 5.617 1.00 92.88 82 LEU A O 1
ATOM 659 N N . GLY A 1 83 ? -11.222 0.099 3.796 1.00 86.94 83 GLY A N 1
ATOM 660 C CA . GLY A 1 83 ? -12.492 0.377 4.473 1.00 86.94 83 GLY A CA 1
ATOM 661 C C . GLY A 1 83 ? -13.538 -0.713 4.215 1.00 86.94 83 GLY A C 1
ATOM 662 O O . GLY A 1 83 ? -13.209 -1.822 3.788 1.00 86.94 83 GLY A O 1
ATOM 663 N N . ALA A 1 84 ? -14.819 -0.362 4.394 1.00 82.69 84 ALA A N 1
ATOM 664 C CA . ALA A 1 84 ? -15.952 -1.195 3.961 1.00 82.69 84 ALA A CA 1
ATOM 665 C C . ALA A 1 84 ? -15.907 -1.495 2.449 1.00 82.69 84 ALA A C 1
ATOM 667 O O . ALA A 1 84 ? -16.395 -2.520 1.984 1.00 82.69 84 ALA A O 1
ATOM 668 N N . THR A 1 85 ? -15.276 -0.600 1.692 1.00 84.88 85 THR A N 1
ATOM 669 C CA . THR A 1 85 ? -14.879 -0.788 0.299 1.00 84.88 85 THR A CA 1
ATOM 670 C C . THR A 1 85 ? -13.386 -0.513 0.164 1.00 84.88 85 THR A C 1
ATOM 672 O O . THR A 1 85 ? -12.892 0.431 0.783 1.00 84.88 85 THR A O 1
ATOM 675 N N . THR A 1 86 ? -12.677 -1.285 -0.667 1.00 89.94 86 THR A N 1
ATOM 676 C CA . THR A 1 86 ? -11.301 -0.946 -1.062 1.00 89.94 86 THR A CA 1
ATOM 677 C C . THR A 1 86 ? -11.316 0.283 -1.961 1.00 89.94 86 THR A C 1
ATOM 679 O O . THR A 1 86 ? -12.008 0.282 -2.983 1.00 89.94 86 THR A O 1
ATOM 682 N N . ILE A 1 87 ? -10.526 1.299 -1.628 1.00 90.69 87 ILE A N 1
ATOM 683 C CA . ILE A 1 87 ? -10.251 2.422 -2.530 1.00 90.69 87 ILE A CA 1
ATOM 684 C C . ILE A 1 87 ? -8.771 2.374 -2.889 1.00 90.69 87 ILE A C 1
ATOM 686 O O . ILE A 1 87 ? -7.925 2.297 -2.007 1.00 90.69 87 ILE A O 1
ATOM 690 N N . VAL A 1 88 ? -8.460 2.371 -4.184 1.00 91.69 88 VAL A N 1
ATOM 691 C CA . VAL A 1 88 ? -7.080 2.303 -4.677 1.00 91.69 88 VAL A CA 1
ATOM 692 C C . VAL A 1 88 ? -6.657 3.678 -5.169 1.00 91.69 88 VAL A C 1
ATOM 694 O O . VAL A 1 88 ? -7.371 4.315 -5.947 1.00 91.69 88 VAL A O 1
ATOM 697 N N . HIS A 1 89 ? -5.492 4.117 -4.715 1.00 90.81 89 HIS A N 1
ATOM 698 C CA . HIS A 1 89 ? -4.918 5.419 -4.997 1.00 90.81 89 HIS A CA 1
ATOM 699 C C . HIS A 1 89 ? -3.572 5.287 -5.703 1.00 90.81 89 HIS A C 1
ATOM 701 O O . HIS A 1 89 ? -2.793 4.376 -5.417 1.00 90.81 89 HIS A O 1
ATOM 707 N N . ASP A 1 90 ? -3.285 6.257 -6.568 1.00 90.75 90 ASP A N 1
ATOM 708 C CA . ASP A 1 90 ? -1.914 6.551 -6.975 1.00 90.75 90 ASP A CA 1
ATOM 709 C C . ASP A 1 90 ? -1.118 7.056 -5.748 1.00 90.75 90 ASP A C 1
ATOM 711 O O . ASP A 1 90 ? -1.619 7.934 -5.033 1.00 90.75 90 ASP A O 1
ATOM 715 N N . PRO A 1 91 ? 0.096 6.540 -5.479 1.00 90.75 91 PRO A N 1
ATOM 716 C CA . PRO A 1 91 ? 0.861 6.909 -4.288 1.00 90.75 91 PRO A CA 1
ATOM 717 C C . PRO A 1 91 ? 1.204 8.398 -4.190 1.00 90.75 91 PRO A C 1
ATOM 719 O O . PRO A 1 91 ? 1.167 8.958 -3.093 1.00 90.75 91 PRO A O 1
ATOM 722 N N . ALA A 1 92 ? 1.494 9.065 -5.313 1.00 88.50 92 ALA A N 1
ATOM 723 C CA . ALA A 1 92 ? 1.824 10.488 -5.310 1.00 88.50 92 ALA A CA 1
ATOM 724 C C . ALA A 1 92 ? 0.584 11.344 -5.016 1.00 88.50 92 ALA A C 1
ATOM 726 O O . ALA A 1 92 ? 0.638 12.263 -4.196 1.00 88.50 92 ALA A O 1
ATOM 727 N N . GLN A 1 93 ? -0.561 11.011 -5.619 1.00 88.31 93 GLN A N 1
ATOM 728 C CA . GLN A 1 93 ? -1.835 11.670 -5.317 1.00 88.31 93 GLN A CA 1
ATOM 729 C C . GLN A 1 93 ? -2.259 11.454 -3.862 1.00 88.31 93 GLN A C 1
ATOM 731 O O . GLN A 1 93 ? -2.714 12.392 -3.204 1.00 88.31 93 GLN A O 1
ATOM 736 N N . TRP A 1 94 ? -2.090 10.235 -3.348 1.00 90.81 94 TRP A N 1
ATOM 737 C CA . TRP A 1 94 ? -2.418 9.905 -1.966 1.00 90.81 94 TRP A CA 1
ATOM 738 C C . TRP A 1 94 ? -1.568 10.698 -0.971 1.00 90.81 94 TRP A C 1
ATOM 740 O O . TRP A 1 94 ? -2.118 11.271 -0.029 1.00 90.81 94 TRP A O 1
ATOM 750 N N . LEU A 1 95 ? -0.252 10.779 -1.196 1.00 87.50 95 LEU A N 1
ATOM 751 C CA . LEU A 1 95 ? 0.666 11.520 -0.330 1.00 87.50 95 LEU A CA 1
ATOM 752 C C . LEU A 1 95 ? 0.335 13.017 -0.312 1.00 87.50 95 LEU A C 1
ATOM 754 O O . LEU A 1 95 ? 0.279 13.616 0.758 1.00 87.50 95 LEU A O 1
ATOM 758 N N . ASN A 1 96 ? 0.046 13.602 -1.478 1.00 85.25 96 ASN A N 1
ATOM 759 C CA . ASN A 1 96 ? -0.323 15.015 -1.588 1.00 85.25 96 ASN A CA 1
ATOM 760 C C . ASN A 1 96 ? -1.620 15.344 -0.838 1.00 85.25 96 ASN A C 1
ATOM 762 O O . ASN A 1 96 ? -1.720 16.403 -0.226 1.00 85.25 96 ASN A O 1
ATOM 766 N N . ARG A 1 97 ? -2.607 14.440 -0.863 1.00 83.62 97 ARG A N 1
ATOM 767 C CA . ARG A 1 97 ? -3.852 14.602 -0.099 1.00 83.62 97 ARG A CA 1
ATOM 768 C C . ARG A 1 97 ? -3.616 14.446 1.404 1.00 83.62 97 ARG A C 1
ATOM 770 O O . ARG A 1 97 ? -4.139 15.229 2.183 1.00 83.62 97 ARG A O 1
ATOM 777 N N . SER A 1 98 ? -2.835 13.443 1.798 1.00 76.31 98 SER A N 1
ATOM 778 C CA . SER A 1 98 ? -2.633 13.077 3.208 1.00 76.31 98 SER A CA 1
ATOM 779 C C . SER A 1 98 ? -1.704 14.036 3.958 1.00 76.31 98 SER A C 1
ATOM 781 O O . SER A 1 98 ? -1.660 14.005 5.177 1.00 76.31 98 SER A O 1
ATOM 783 N N . ALA A 1 99 ? -0.956 14.883 3.247 1.00 61.84 99 ALA A N 1
ATOM 784 C CA . ALA A 1 99 ? -0.135 15.938 3.839 1.00 61.84 99 ALA A CA 1
ATOM 785 C C . ALA A 1 99 ? -0.928 17.211 4.208 1.00 61.84 99 ALA A C 1
ATOM 787 O O . ALA A 1 99 ? -0.352 18.123 4.797 1.00 61.84 99 ALA A O 1
ATOM 788 N N . GLY A 1 100 ? -2.203 17.303 3.809 1.00 52.84 100 GLY A N 1
ATOM 789 C CA . GLY A 1 100 ? -3.073 18.456 4.066 1.00 52.84 100 GLY A CA 1
ATOM 790 C C . GLY A 1 100 ? -4.139 18.238 5.144 1.00 52.84 100 GLY A C 1
ATOM 791 O O . GLY A 1 100 ? -4.934 19.151 5.362 1.00 52.84 100 GLY A O 1
ATOM 792 N N . ASP A 1 101 ? -4.169 17.057 5.765 1.00 47.34 101 ASP A N 1
ATOM 793 C CA . ASP A 1 101 ? -5.051 16.676 6.883 1.00 47.34 101 ASP A CA 1
ATOM 794 C C . ASP A 1 101 ? -4.265 16.735 8.205 1.00 47.34 101 ASP A C 1
ATOM 796 O O . ASP A 1 101 ? -4.830 17.209 9.216 1.00 47.34 101 ASP A O 1
#

Radius of gyration: 13.45 Å; chains: 1; bounding box: 34×34×27 Å

pLDDT: mean 80.58, std 15.59, range [33.78, 96.06]

Sequence (101 aa):
MRGSLKLGFDFDSRCDAARASGRRYLLVCVDMFDRMRGDRDMGFYYPAFDRAQEVADYIRNHAIGVPDPSDNRDRCEAIAELGATTIVHDPAQWLNRSAGD